Protein AF-A0A0J6L5E6-F1 (afdb_monomer_lite)

Foldseek 3Di:
DVLLVVLVVVLVVVVQVVCCVVPVDGDDDDDPDDADPDPVSNLVVLLVVLVVLLVVLCVCLVPDPPPVSSVSSVVSSVSSVVSND

Structure (mmCIF, N/CA/C/O backbone):
data_AF-A0A0J6L5E6-F1
#
_entry.id   AF-A0A0J6L5E6-F1
#
loop_
_atom_site.group_PDB
_atom_site.id
_atom_site.type_symbol
_atom_site.label_atom_id
_atom_site.label_alt_id
_atom_site.label_comp_id
_atom_site.label_asym_id
_atom_site.label_entity_id
_atom_site.label_seq_id
_atom_site.pdbx_PDB_ins_code
_atom_site.Cartn_x
_atom_site.Cartn_y
_atom_site.Cartn_z
_atom_site.occupancy
_atom_site.B_iso_or_equiv
_atom_site.auth_seq_id
_atom_site.auth_comp_id
_atom_site.auth_asym_id
_atom_site.auth_atom_id
_atom_site.pdbx_PDB_model_num
ATOM 1 N N . MET A 1 1 ? 2.342 8.778 -16.432 1.00 60.66 1 MET A N 1
ATOM 2 C CA . MET A 1 1 ? 3.636 9.110 -15.781 1.00 60.66 1 MET A CA 1
ATOM 3 C C . MET A 1 1 ? 3.475 10.061 -14.592 1.00 60.66 1 MET A C 1
ATOM 5 O O . MET A 1 1 ? 3.952 9.712 -13.527 1.00 60.66 1 MET A O 1
ATOM 9 N N . LEU A 1 2 ? 2.833 11.238 -14.716 1.00 75.88 2 LEU A N 1
ATOM 10 C CA . LEU A 1 2 ? 2.646 12.146 -13.561 1.00 75.88 2 LEU A CA 1
ATOM 11 C C . LEU A 1 2 ? 1.565 11.689 -12.567 1.00 75.88 2 LEU A C 1
ATOM 13 O O . LEU A 1 2 ? 1.657 12.057 -11.402 1.00 75.88 2 LEU A O 1
ATOM 17 N N . GLU A 1 3 ? 0.572 10.936 -13.036 1.00 89.44 3 GLU A N 1
ATOM 18 C CA . GLU A 1 3 ? -0.531 10.380 -12.240 1.00 89.44 3 GLU A CA 1
ATOM 19 C C . GLU A 1 3 ? -0.033 9.331 -11.239 1.00 89.44 3 GLU A C 1
ATOM 21 O O . GLU A 1 3 ? -0.053 9.627 -10.054 1.00 89.44 3 GLU A O 1
ATOM 26 N N . ILE A 1 4 ? 0.592 8.243 -11.716 1.00 93.12 4 ILE A N 1
ATOM 27 C CA . ILE A 1 4 ? 1.205 7.185 -10.882 1.00 93.12 4 ILE A CA 1
ATOM 28 C C . ILE A 1 4 ? 1.992 7.779 -9.709 1.00 93.12 4 ILE A C 1
ATOM 30 O O . ILE A 1 4 ? 1.677 7.555 -8.552 1.00 93.12 4 ILE A O 1
ATOM 34 N N . ARG A 1 5 ? 2.964 8.664 -9.982 1.00 93.69 5 ARG A N 1
ATOM 35 C CA . ARG A 1 5 ? 3.773 9.284 -8.918 1.00 93.69 5 ARG A CA 1
ATOM 36 C C . ARG A 1 5 ? 2.941 10.073 -7.898 1.00 93.69 5 ARG A C 1
ATOM 38 O O . ARG A 1 5 ? 3.339 10.177 -6.741 1.00 93.69 5 ARG A O 1
ATOM 45 N N . GLN A 1 6 ? 1.864 10.726 -8.325 1.00 96.25 6 GLN A N 1
ATOM 46 C CA . GLN A 1 6 ? 0.986 11.445 -7.403 1.00 96.25 6 GLN A CA 1
ATOM 47 C C . GLN A 1 6 ? 0.173 10.480 -6.550 1.00 96.25 6 GLN A C 1
ATOM 49 O O . GLN A 1 6 ? -0.032 10.780 -5.375 1.00 96.25 6 GLN A O 1
ATOM 54 N N . ASP A 1 7 ? -0.255 9.358 -7.114 1.00 96.88 7 ASP A N 1
ATOM 55 C CA . ASP A 1 7 ? -0.998 8.334 -6.389 1.00 96.88 7 ASP A CA 1
ATOM 56 C C . ASP A 1 7 ? -0.102 7.655 -5.348 1.00 96.88 7 ASP A C 1
ATOM 58 O O . ASP A 1 7 ? -0.453 7.699 -4.169 1.00 96.88 7 ASP A O 1
ATOM 62 N N . GLU A 1 8 ? 1.140 7.300 -5.695 1.00 95.81 8 GLU A N 1
ATOM 63 C CA . GLU A 1 8 ? 2.132 6.797 -4.725 1.00 95.81 8 GLU A CA 1
ATOM 64 C C . GLU A 1 8 ? 2.372 7.763 -3.551 1.00 95.81 8 GLU A C 1
ATOM 66 O O . GLU A 1 8 ? 2.457 7.378 -2.383 1.00 95.81 8 GLU A O 1
ATOM 71 N N . ILE A 1 9 ? 2.461 9.071 -3.831 1.00 96.62 9 ILE A N 1
ATOM 72 C CA . ILE A 1 9 ? 2.626 10.094 -2.785 1.00 96.62 9 ILE A CA 1
ATOM 73 C C . ILE A 1 9 ? 1.380 10.168 -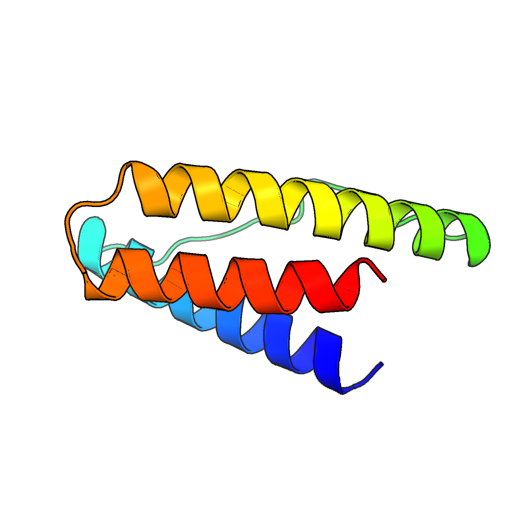1.890 1.00 96.62 9 ILE A C 1
ATOM 75 O O . ILE A 1 9 ? 1.504 10.406 -0.683 1.00 96.62 9 ILE A O 1
ATOM 79 N N . LYS A 1 10 ? 0.174 10.006 -2.447 1.00 97.31 10 LYS A N 1
ATOM 80 C CA . LYS A 1 10 ? -1.065 9.982 -1.654 1.00 97.31 10 LYS A CA 1
ATOM 81 C C . LYS A 1 10 ? -1.116 8.734 -0.781 1.00 97.31 10 LYS A C 1
ATOM 83 O O . LYS A 1 10 ? -1.368 8.872 0.417 1.00 97.31 10 LYS A O 1
ATOM 88 N N . HIS A 1 11 ? -0.835 7.561 -1.349 1.00 97.88 11 HIS A N 1
ATOM 89 C CA . HIS A 1 11 ? -0.807 6.292 -0.620 1.00 97.88 11 HIS A CA 1
ATOM 90 C C . HIS A 1 11 ? 0.199 6.353 0.526 1.00 97.88 11 HIS A C 1
ATOM 92 O O . HIS A 1 11 ? -0.166 6.094 1.672 1.00 97.88 11 HIS A O 1
ATOM 98 N N . PHE A 1 12 ? 1.417 6.840 0.266 1.00 97.12 12 PHE A N 1
ATOM 99 C CA . PHE A 1 12 ? 2.436 7.054 1.293 1.00 97.12 12 PHE A CA 1
ATOM 100 C C . PHE A 1 12 ? 1.916 7.889 2.470 1.00 97.12 12 PHE A C 1
ATOM 102 O O . PHE A 1 12 ? 2.001 7.466 3.626 1.00 97.12 12 PHE A O 1
ATOM 109 N N . HIS A 1 13 ? 1.345 9.068 2.202 1.00 97.62 13 HIS A N 1
ATOM 110 C CA . HIS A 1 13 ? 0.816 9.920 3.268 1.00 97.62 13 HIS A CA 1
ATOM 111 C C . HIS A 1 13 ? -0.324 9.246 4.036 1.00 97.62 13 HIS A C 1
ATOM 113 O O . HIS A 1 13 ? -0.403 9.381 5.259 1.00 97.62 13 HIS A O 1
ATOM 119 N N . GLN A 1 14 ? -1.188 8.509 3.341 1.00 97.81 14 GLN A N 1
ATOM 120 C CA . GLN A 1 14 ? -2.299 7.794 3.954 1.00 97.81 14 GLN A CA 1
ATOM 121 C C . GLN A 1 14 ? -1.809 6.667 4.870 1.00 97.81 14 GLN A C 1
ATOM 123 O O . GLN A 1 14 ? -2.272 6.558 6.006 1.00 97.81 14 GLN A O 1
ATOM 128 N N . PHE A 1 15 ? -0.817 5.887 4.443 1.00 97.88 15 PHE A N 1
ATOM 129 C CA . PHE A 1 15 ? -0.237 4.821 5.259 1.00 97.88 15 PHE A CA 1
ATOM 130 C C . PHE A 1 15 ? 0.547 5.361 6.454 1.00 97.88 15 PHE A C 1
ATOM 132 O O . PHE A 1 15 ? 0.444 4.805 7.546 1.00 97.88 15 PHE A O 1
ATOM 139 N N . VAL A 1 16 ? 1.251 6.488 6.305 1.00 97.88 16 VAL A N 1
ATOM 140 C CA . VAL A 1 16 ? 1.870 7.193 7.440 1.00 97.88 16 VAL A CA 1
ATOM 141 C C . VAL A 1 16 ? 0.811 7.608 8.462 1.00 97.88 16 VAL A C 1
ATOM 143 O O . VAL A 1 16 ? 0.997 7.386 9.658 1.00 97.88 16 VAL A O 1
ATOM 146 N N . GLN A 1 17 ? -0.313 8.173 8.015 1.00 97.75 17 GLN A N 1
ATOM 147 C CA . GLN A 1 17 ? -1.407 8.567 8.907 1.00 97.75 17 GLN A CA 1
ATOM 148 C C . GLN A 1 17 ? -2.025 7.363 9.624 1.00 97.75 17 GLN A C 1
ATOM 150 O O . GLN A 1 17 ? -2.207 7.417 10.841 1.00 97.75 17 GLN A O 1
ATOM 155 N N . ILE A 1 18 ? -2.297 6.274 8.899 1.00 97.38 18 ILE A N 1
ATOM 156 C CA . ILE A 1 18 ? -2.829 5.027 9.468 1.00 97.38 18 ILE A CA 1
ATOM 157 C C . ILE A 1 18 ? -1.850 4.450 10.497 1.00 97.38 18 ILE A C 1
ATOM 159 O O . ILE A 1 18 ? -2.242 4.178 11.630 1.00 97.38 18 ILE A O 1
ATOM 163 N N . HIS A 1 19 ? -0.564 4.333 10.157 1.00 97.56 19 HIS A N 1
ATOM 164 C CA . HIS A 1 19 ? 0.462 3.837 11.074 1.00 97.56 19 HIS A CA 1
ATOM 165 C C . HIS A 1 19 ? 0.544 4.686 12.348 1.00 97.56 19 HIS A C 1
ATOM 167 O O . HIS A 1 19 ? 0.563 4.150 13.459 1.00 97.56 19 HIS A O 1
ATOM 173 N N . THR A 1 20 ? 0.577 6.014 12.214 1.00 97.44 20 THR A N 1
ATOM 174 C CA . THR A 1 20 ? 0.636 6.923 13.365 1.00 97.44 20 THR A CA 1
ATOM 175 C C . THR A 1 20 ? -0.626 6.831 14.222 1.00 97.44 20 THR A C 1
ATOM 177 O O . THR A 1 20 ? -0.514 6.856 15.447 1.00 97.44 20 THR A O 1
ATOM 180 N N . LEU A 1 21 ? -1.808 6.662 13.619 1.00 96.25 21 LEU A N 1
ATOM 181 C CA . LEU A 1 21 ? -3.064 6.455 14.346 1.00 96.25 21 LEU A CA 1
ATOM 182 C C . LEU A 1 21 ? -3.041 5.158 15.170 1.00 96.25 21 LEU A C 1
ATOM 184 O O . LEU A 1 21 ? -3.477 5.159 16.318 1.00 96.25 21 LEU A O 1
ATOM 188 N N . LEU A 1 22 ? -2.522 4.069 14.597 1.00 95.56 22 LEU A N 1
ATOM 189 C CA . LEU A 1 22 ? -2.501 2.751 15.240 1.00 95.56 22 LEU A CA 1
ATOM 190 C C . LEU A 1 22 ? -1.411 2.620 16.311 1.00 95.56 22 LEU A C 1
ATOM 192 O O . LEU A 1 22 ? -1.605 1.939 17.315 1.00 95.56 22 LEU A O 1
ATOM 196 N N . THR A 1 23 ? -0.256 3.255 16.108 1.00 96.88 23 THR A N 1
ATOM 197 C CA . THR A 1 23 ? 0.941 3.030 16.940 1.00 96.88 23 THR A CA 1
ATOM 198 C C . THR A 1 23 ? 1.324 4.220 17.818 1.00 96.88 23 THR A C 1
ATOM 200 O O . THR A 1 23 ? 2.172 4.089 18.704 1.00 96.88 23 THR A O 1
ATOM 203 N N . GLY A 1 24 ? 0.759 5.401 17.553 1.00 97.50 24 GLY A N 1
ATOM 204 C CA . GLY A 1 24 ? 1.161 6.664 18.174 1.00 97.50 24 GLY A CA 1
ATOM 205 C C . GLY A 1 24 ? 2.545 7.166 17.744 1.00 97.50 24 GLY A C 1
ATOM 206 O O . GLY A 1 24 ? 3.056 8.114 18.343 1.00 97.50 24 GLY A O 1
ATOM 207 N N . LYS A 1 25 ? 3.186 6.544 16.744 1.00 96.19 25 LYS A N 1
ATOM 208 C CA . LYS A 1 25 ? 4.541 6.886 16.283 1.00 96.19 25 LYS A CA 1
ATOM 209 C C . LYS A 1 25 ? 4.572 7.103 14.775 1.00 96.19 25 LYS A C 1
ATOM 211 O O . LYS A 1 25 ? 4.006 6.319 14.020 1.00 96.19 25 LYS A O 1
ATOM 216 N N . ASN A 1 26 ? 5.309 8.123 14.337 1.00 93.94 26 ASN A N 1
ATOM 217 C CA . ASN A 1 26 ? 5.607 8.297 12.917 1.00 93.94 26 ASN A CA 1
ATOM 218 C C . ASN A 1 26 ? 6.585 7.207 12.443 1.00 93.94 26 ASN A C 1
ATOM 220 O O . ASN A 1 26 ? 7.590 6.975 13.126 1.00 93.94 26 ASN A O 1
ATOM 224 N N . PRO A 1 27 ? 6.325 6.550 11.299 1.00 94.94 27 PRO A N 1
ATOM 225 C CA . PRO A 1 27 ? 7.238 5.561 10.741 1.00 94.94 27 PRO A CA 1
ATOM 226 C C . PRO A 1 27 ? 8.490 6.233 10.151 1.00 94.94 27 PRO A C 1
ATOM 228 O O . PRO A 1 27 ? 8.464 7.402 9.763 1.00 94.94 27 PRO A O 1
ATOM 231 N N . GLN A 1 28 ? 9.586 5.477 10.052 1.00 93.44 28 GLN A N 1
ATOM 232 C CA . GLN A 1 28 ? 10.799 5.863 9.318 1.00 93.44 28 GLN A CA 1
ATOM 233 C C . GLN A 1 28 ? 11.086 4.811 8.237 1.00 93.44 28 GLN A C 1
ATOM 235 O O . GLN A 1 28 ? 11.913 3.924 8.456 1.00 93.44 28 GLN A O 1
ATOM 240 N N . PRO A 1 29 ? 10.357 4.847 7.108 1.00 90.50 29 PRO A N 1
ATOM 241 C CA . PRO A 1 29 ? 10.545 3.879 6.039 1.00 90.50 29 PRO A CA 1
ATOM 242 C C . PRO A 1 29 ? 11.925 4.038 5.397 1.00 90.50 29 PRO A C 1
ATOM 244 O O . PRO A 1 29 ? 12.463 5.143 5.298 1.00 90.50 29 PRO A O 1
ATOM 247 N N . GLN A 1 30 ? 12.492 2.916 4.967 1.00 90.94 30 GLN A N 1
ATOM 248 C CA . GLN A 1 30 ? 13.776 2.848 4.280 1.00 90.94 30 GLN A CA 1
ATOM 249 C C . GLN A 1 30 ? 13.567 2.211 2.912 1.00 90.94 30 GLN A C 1
ATOM 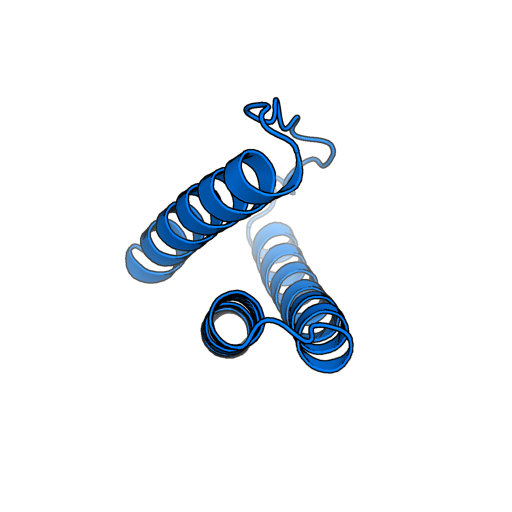251 O O . GLN A 1 30 ? 12.746 1.310 2.771 1.00 90.94 30 GLN A O 1
ATOM 256 N N . ILE A 1 31 ? 14.315 2.677 1.914 1.00 89.00 31 ILE A N 1
ATOM 257 C CA . ILE A 1 31 ? 14.335 2.043 0.596 1.00 89.00 31 ILE A CA 1
ATOM 258 C C . ILE A 1 31 ? 15.147 0.755 0.734 1.00 89.00 31 ILE A C 1
ATOM 260 O O . ILE A 1 31 ? 16.336 0.812 1.048 1.00 89.00 31 ILE A O 1
ATOM 264 N N . THR A 1 32 ? 14.496 -0.390 0.547 1.00 89.00 32 THR A N 1
ATOM 265 C CA . THR A 1 32 ? 15.110 -1.718 0.705 1.00 89.00 32 THR A CA 1
ATOM 266 C C . THR A 1 32 ? 15.439 -2.396 -0.619 1.00 89.00 32 THR A C 1
ATOM 268 O O . THR A 1 32 ? 16.130 -3.411 -0.618 1.00 89.00 32 THR A O 1
ATOM 271 N N . GLU A 1 33 ? 14.974 -1.844 -1.738 1.00 86.69 33 GLU A N 1
ATOM 272 C CA . GLU A 1 33 ? 15.121 -2.425 -3.072 1.00 86.69 33 GLU A CA 1
ATOM 273 C C . GLU A 1 33 ? 15.715 -1.414 -4.056 1.00 86.69 33 GLU A C 1
ATOM 275 O O . GLU A 1 33 ? 15.492 -0.205 -3.952 1.00 86.69 33 GLU A O 1
ATOM 280 N N . GLU A 1 34 ? 16.495 -1.914 -5.014 1.00 88.88 34 GLU A N 1
ATOM 281 C CA . GLU A 1 34 ? 17.088 -1.103 -6.076 1.00 88.88 34 GLU A CA 1
ATOM 282 C C . GLU A 1 34 ? 16.235 -1.154 -7.347 1.00 88.88 34 GLU A C 1
ATOM 284 O O . GLU A 1 34 ? 15.739 -2.206 -7.745 1.00 88.88 34 GLU A O 1
ATOM 289 N N . CYS A 1 35 ? 16.112 -0.013 -8.029 1.00 87.56 35 CYS A N 1
ATOM 290 C CA . CYS A 1 35 ? 15.409 0.078 -9.306 1.00 87.56 35 CYS A CA 1
ATOM 291 C C . CYS A 1 35 ? 16.350 -0.301 -10.468 1.00 87.56 35 CYS A C 1
ATOM 293 O O . CYS A 1 35 ? 17.464 0.235 -10.542 1.00 87.56 35 CYS A O 1
ATOM 295 N N . PRO A 1 36 ? 15.933 -1.169 -11.411 1.00 93.44 36 PRO A N 1
ATOM 296 C CA . PRO A 1 36 ? 16.744 -1.494 -12.580 1.00 93.44 36 PRO A CA 1
ATOM 297 C C . PRO A 1 36 ? 17.100 -0.257 -13.417 1.00 93.44 36 PRO A C 1
ATOM 299 O O . PRO A 1 36 ? 16.268 0.609 -13.675 1.00 93.44 36 PRO A O 1
ATOM 302 N N . THR A 1 37 ? 18.337 -0.194 -13.913 1.00 92.44 37 THR A N 1
ATOM 303 C CA . THR A 1 37 ? 18.832 0.956 -14.697 1.00 92.44 37 THR A CA 1
ATOM 304 C C . THR A 1 37 ? 18.458 0.899 -16.179 1.00 92.44 37 THR A C 1
ATOM 306 O O . THR A 1 37 ? 18.474 1.921 -16.867 1.00 92.44 37 THR A O 1
ATOM 309 N N . LEU A 1 38 ? 18.127 -0.290 -16.691 1.00 96.62 38 LEU A N 1
ATOM 310 C CA . LEU A 1 38 ? 17.673 -0.484 -18.065 1.00 96.62 38 LEU A CA 1
ATOM 311 C C . LEU A 1 38 ? 16.168 -0.250 -18.149 1.00 96.62 38 LEU A C 1
ATOM 313 O O . LEU A 1 38 ? 15.409 -0.865 -17.408 1.00 96.62 38 LEU A O 1
ATOM 317 N N . TYR A 1 39 ? 15.743 0.581 -19.102 1.00 93.38 39 TYR A N 1
ATOM 318 C CA . TYR A 1 39 ? 14.346 1.000 -19.245 1.00 93.38 39 TYR A CA 1
ATOM 319 C C . TYR A 1 39 ? 13.352 -0.172 -19.289 1.00 93.38 39 TYR A C 1
ATOM 321 O O . TYR A 1 39 ? 12.376 -0.165 -18.548 1.00 93.38 39 TYR A O 1
ATOM 329 N N . LEU A 1 40 ? 13.616 -1.193 -20.115 1.00 96.12 40 LEU A N 1
ATOM 330 C CA . LEU A 1 40 ? 12.722 -2.353 -20.239 1.00 96.12 40 LEU A CA 1
ATOM 331 C C . LEU A 1 40 ? 12.621 -3.144 -18.931 1.00 96.12 40 LEU A C 1
ATOM 333 O O . LEU A 1 40 ? 11.522 -3.498 -18.523 1.00 96.12 40 LEU A O 1
ATOM 337 N N . ASN A 1 41 ? 13.747 -3.349 -18.247 1.00 96.19 41 ASN A N 1
ATOM 338 C CA . ASN A 1 41 ? 13.768 -4.049 -16.964 1.00 96.19 41 ASN A CA 1
ATOM 339 C C . ASN A 1 41 ? 13.058 -3.231 -15.879 1.00 96.19 41 ASN A C 1
ATOM 341 O O . ASN A 1 41 ? 12.386 -3.803 -15.032 1.00 96.19 41 ASN A O 1
ATOM 345 N N . GLY A 1 42 ? 13.195 -1.902 -15.901 1.00 94.25 42 GLY A N 1
ATOM 346 C CA . GLY A 1 42 ? 12.491 -1.011 -14.980 1.00 94.25 42 GLY A CA 1
ATOM 347 C C . GLY A 1 42 ? 10.977 -1.036 -15.193 1.00 94.25 42 GLY A C 1
ATOM 348 O O . GLY A 1 42 ? 10.229 -1.018 -14.222 1.00 94.25 42 GLY A O 1
ATOM 349 N N . LEU A 1 43 ? 10.523 -1.135 -16.448 1.00 94.19 43 LEU A N 1
ATOM 350 C CA . LEU A 1 43 ? 9.100 -1.255 -16.770 1.00 94.19 43 LEU A CA 1
ATOM 351 C C . LEU A 1 43 ? 8.528 -2.607 -16.326 1.00 94.19 43 LEU A C 1
ATOM 353 O O . LEU A 1 43 ? 7.478 -2.642 -15.694 1.00 94.19 43 LEU A O 1
ATOM 357 N N . GLU A 1 44 ? 9.225 -3.708 -16.621 1.00 95.50 44 GLU A N 1
ATOM 358 C CA . GLU A 1 44 ? 8.825 -5.044 -16.162 1.00 95.50 44 GLU A CA 1
ATOM 359 C C . GLU A 1 44 ? 8.777 -5.116 -14.631 1.00 95.50 44 GLU A C 1
ATOM 361 O O . GLU A 1 44 ? 7.797 -5.603 -14.069 1.00 95.50 44 GLU A O 1
ATOM 366 N N . PHE A 1 45 ? 9.798 -4.571 -13.963 1.00 94.81 45 PHE A N 1
ATOM 367 C CA . PHE A 1 45 ? 9.851 -4.481 -12.508 1.00 94.81 45 PHE A CA 1
ATOM 368 C C . PHE A 1 45 ? 8.658 -3.703 -11.945 1.00 94.81 45 PHE A C 1
ATOM 370 O O . PHE A 1 45 ? 7.972 -4.215 -11.070 1.00 94.81 45 PHE A O 1
ATOM 377 N N . ALA A 1 46 ? 8.369 -2.509 -12.475 1.00 93.50 46 ALA A N 1
ATOM 378 C CA . ALA A 1 46 ? 7.276 -1.671 -11.983 1.00 93.50 46 ALA A CA 1
ATOM 379 C C . ALA A 1 46 ? 5.901 -2.344 -12.127 1.00 93.50 46 ALA A C 1
ATOM 381 O O . ALA A 1 46 ? 5.085 -2.261 -11.216 1.00 93.50 46 ALA A O 1
ATOM 382 N N . ILE A 1 47 ? 5.651 -3.052 -13.236 1.00 94.75 47 ILE A N 1
ATOM 383 C CA . ILE A 1 47 ? 4.391 -3.788 -13.434 1.00 94.75 47 ILE A CA 1
ATOM 384 C C . ILE A 1 47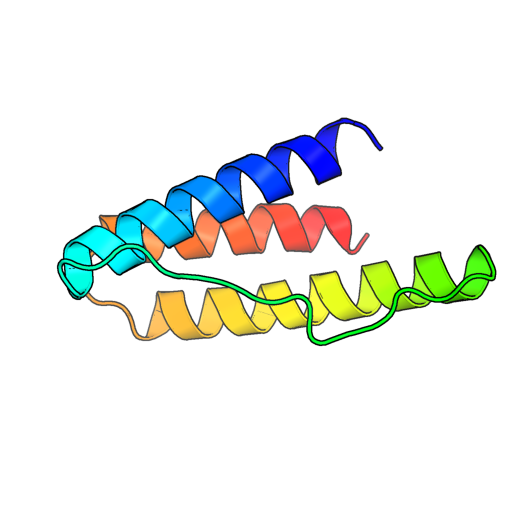 ? 4.275 -4.943 -12.431 1.00 94.75 47 ILE A C 1
ATOM 386 O O . ILE A 1 47 ? 3.218 -5.134 -11.833 1.00 94.75 47 ILE A O 1
ATOM 390 N N . GLN A 1 48 ? 5.350 -5.712 -12.228 1.00 95.44 48 GLN A N 1
ATOM 391 C CA . GLN A 1 48 ? 5.352 -6.820 -11.268 1.00 95.44 48 GLN A CA 1
ATOM 392 C C . GLN A 1 48 ? 5.174 -6.333 -9.826 1.00 95.44 48 GLN A C 1
ATOM 394 O O . GLN A 1 48 ? 4.488 -6.986 -9.041 1.00 95.44 48 GLN A O 1
ATOM 399 N N . ASP A 1 49 ? 5.786 -5.204 -9.479 1.00 95.25 49 ASP A N 1
ATOM 400 C CA . ASP A 1 49 ? 5.679 -4.598 -8.154 1.00 95.25 49 ASP A CA 1
ATOM 401 C C . ASP A 1 49 ? 4.266 -4.061 -7.883 1.00 95.25 49 ASP A C 1
ATOM 403 O O . ASP A 1 49 ? 3.674 -4.368 -6.845 1.00 95.25 49 ASP A O 1
ATOM 407 N N . ALA A 1 50 ? 3.662 -3.383 -8.866 1.00 95.06 50 ALA A N 1
ATOM 408 C CA . ALA A 1 50 ? 2.270 -2.947 -8.793 1.00 95.06 50 ALA A CA 1
ATOM 409 C C . ALA A 1 50 ? 1.313 -4.142 -8.618 1.00 95.06 50 ALA A C 1
ATOM 411 O O . ALA A 1 50 ? 0.464 -4.123 -7.731 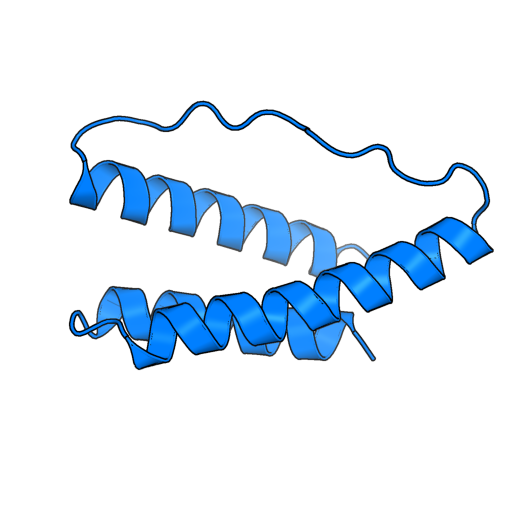1.00 95.06 50 ALA A O 1
ATOM 412 N N . GLN A 1 51 ? 1.492 -5.238 -9.372 1.00 96.75 51 GLN A N 1
ATOM 413 C CA . GLN A 1 51 ? 0.678 -6.457 -9.215 1.00 96.75 51 GLN A CA 1
ATOM 414 C C . GLN A 1 51 ? 0.775 -7.059 -7.807 1.00 96.75 51 GLN A C 1
ATOM 416 O O . GLN A 1 51 ? -0.242 -7.435 -7.229 1.00 96.75 51 GLN A O 1
ATOM 421 N N . ARG A 1 52 ? 1.981 -7.120 -7.227 1.00 97.06 52 ARG A N 1
ATOM 422 C CA . ARG A 1 52 ? 2.160 -7.599 -5.845 1.00 97.06 52 ARG A CA 1
ATOM 423 C C . ARG A 1 52 ? 1.499 -6.668 -4.833 1.00 97.06 52 ARG A C 1
ATOM 425 O O . ARG A 1 52 ? 0.931 -7.146 -3.854 1.00 97.06 52 ARG A O 1
ATOM 432 N N . SER A 1 53 ? 1.560 -5.360 -5.071 1.00 97.12 53 SER A N 1
ATOM 433 C CA . SER A 1 53 ? 0.928 -4.357 -4.212 1.00 97.12 53 SER A CA 1
ATOM 434 C C . SER A 1 53 ? -0.599 -4.459 -4.234 1.00 97.12 53 SER A C 1
ATOM 436 O O . SER A 1 53 ? -1.218 -4.326 -3.179 1.00 97.12 53 SER A O 1
ATOM 438 N N . VAL A 1 54 ? -1.209 -4.794 -5.381 1.00 98.25 54 VAL A N 1
ATOM 439 C CA . VAL A 1 54 ? -2.649 -5.113 -5.466 1.00 98.25 54 VAL A CA 1
ATOM 440 C C . VAL A 1 54 ? -3.007 -6.241 -4.501 1.00 98.25 54 VAL A C 1
ATOM 442 O O . VAL A 1 54 ? -3.878 -6.057 -3.649 1.00 98.25 54 VAL A O 1
ATOM 445 N N . ASP A 1 55 ? -2.323 -7.383 -4.609 1.00 98.19 55 ASP A N 1
ATOM 446 C CA . ASP A 1 55 ? -2.597 -8.554 -3.770 1.00 98.19 55 ASP A CA 1
ATOM 447 C C . ASP A 1 55 ? -2.401 -8.225 -2.281 1.00 98.19 55 ASP A C 1
ATOM 449 O O . ASP A 1 55 ? -3.277 -8.499 -1.457 1.00 98.19 55 ASP A O 1
ATOM 453 N N . PHE A 1 56 ? -1.295 -7.556 -1.943 1.00 98.31 56 PHE A N 1
ATOM 454 C CA . PHE A 1 56 ? -0.963 -7.172 -0.571 1.00 98.31 56 PHE A CA 1
ATOM 455 C C . PHE A 1 56 ? -2.001 -6.224 0.051 1.00 98.31 56 PHE A C 1
ATOM 457 O O . PHE A 1 56 ? -2.429 -6.410 1.192 1.00 98.31 56 PHE A O 1
ATOM 464 N N . TYR A 1 57 ? -2.443 -5.204 -0.686 1.00 98.56 57 TYR A N 1
ATOM 465 C CA . TYR A 1 57 ? -3.445 -4.264 -0.183 1.00 98.56 57 TYR A CA 1
ATOM 466 C C . TYR A 1 57 ? -4.835 -4.897 -0.070 1.00 98.56 57 TYR A C 1
ATOM 468 O O . TYR A 1 57 ? -5.579 -4.561 0.856 1.00 98.56 57 TYR A O 1
ATOM 476 N N . LEU A 1 58 ? -5.194 -5.826 -0.960 1.00 98.62 58 LEU A N 1
ATOM 477 C CA . LEU A 1 58 ? -6.447 -6.574 -0.842 1.00 98.62 58 LEU A CA 1
ATOM 478 C C . LEU A 1 58 ? -6.450 -7.501 0.379 1.00 98.62 58 LEU A C 1
ATOM 480 O O . LEU A 1 58 ? -7.452 -7.525 1.094 1.00 98.62 58 LEU A O 1
ATOM 484 N N . GLU A 1 59 ? -5.336 -8.178 0.668 1.00 98.69 59 GLU A N 1
ATOM 485 C CA . GLU A 1 59 ? -5.185 -9.021 1.864 1.00 98.69 59 GLU A CA 1
ATOM 486 C C . GLU A 1 59 ? -5.409 -8.209 3.148 1.00 98.69 59 GLU A C 1
ATOM 488 O O . GLU A 1 59 ? -6.277 -8.548 3.956 1.00 98.69 59 GLU A O 1
ATOM 493 N N . ILE A 1 60 ? -4.734 -7.060 3.289 1.00 98.25 60 ILE A N 1
ATOM 494 C CA . ILE A 1 60 ? -4.941 -6.162 4.438 1.00 98.25 60 ILE A CA 1
ATOM 495 C C . ILE A 1 60 ? -6.403 -5.713 4.527 1.00 98.25 60 ILE A C 1
ATOM 497 O O . ILE A 1 60 ? -6.997 -5.699 5.606 1.00 98.25 60 ILE A O 1
ATOM 501 N N . ALA A 1 61 ? -7.009 -5.326 3.402 1.00 98.44 61 ALA A N 1
ATOM 502 C CA . ALA A 1 61 ? -8.390 -4.859 3.398 1.00 98.44 61 ALA A CA 1
ATOM 503 C C . ALA A 1 61 ? -9.400 -5.948 3.791 1.00 98.44 61 ALA A C 1
ATOM 505 O O . ALA A 1 61 ? -10.477 -5.631 4.312 1.00 98.44 61 ALA A O 1
ATOM 506 N N . ASP A 1 62 ? -9.108 -7.212 3.507 1.00 98.38 62 ASP A N 1
ATOM 507 C CA . ASP A 1 62 ? -9.984 -8.325 3.859 1.00 98.38 62 ASP A CA 1
ATOM 508 C C . ASP A 1 62 ? -9.866 -8.715 5.336 1.00 98.38 62 ASP A C 1
ATOM 510 O O . ASP A 1 62 ? -10.879 -9.085 5.937 1.00 98.38 62 ASP A O 1
ATOM 514 N N . GLU A 1 63 ? -8.697 -8.521 5.947 1.00 97.62 63 GLU A N 1
ATOM 515 C CA . GLU A 1 63 ? -8.474 -8.733 7.383 1.00 97.62 63 GLU 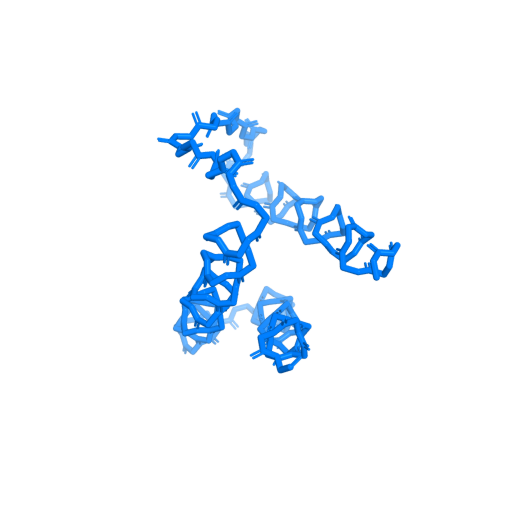A CA 1
ATOM 516 C C . GLU A 1 63 ? -8.898 -7.543 8.265 1.00 97.62 63 GLU A C 1
ATOM 518 O O . GLU A 1 63 ? -9.201 -7.711 9.450 1.00 97.62 63 GLU A O 1
ATOM 523 N N . GLU A 1 64 ? -8.958 -6.333 7.708 1.00 97.19 64 GLU A N 1
ATOM 524 C CA . GLU A 1 64 ? -9.259 -5.119 8.464 1.00 97.19 64 GLU A CA 1
ATOM 525 C C . GLU A 1 64 ? -10.751 -4.986 8.835 1.00 97.19 64 GLU A C 1
ATOM 527 O O . GLU A 1 64 ? -11.669 -5.131 8.017 1.00 97.19 64 GLU A O 1
ATOM 532 N N . THR A 1 65 ? -10.999 -4.611 10.092 1.00 96.75 65 THR A N 1
ATOM 533 C CA . THR A 1 65 ? -12.346 -4.395 10.647 1.00 96.75 65 THR A CA 1
ATOM 534 C C . THR A 1 65 ? -12.746 -2.921 10.665 1.00 96.75 65 THR A C 1
ATOM 536 O O . THR A 1 65 ? -13.935 -2.591 10.575 1.00 96.75 65 THR A O 1
ATOM 539 N N . ASN A 1 66 ? -11.769 -2.015 10.745 1.00 97.75 66 ASN A N 1
ATOM 540 C CA . ASN A 1 66 ? -11.991 -0.585 10.638 1.00 97.75 66 ASN A CA 1
ATOM 541 C C . ASN A 1 66 ? -12.324 -0.213 9.187 1.00 97.75 66 ASN A C 1
ATOM 543 O O . ASN A 1 66 ? -11.470 -0.247 8.303 1.00 97.75 66 ASN A O 1
ATOM 547 N N . GLN A 1 67 ? -13.566 0.213 8.951 1.00 97.62 67 GLN A N 1
ATOM 548 C CA . GLN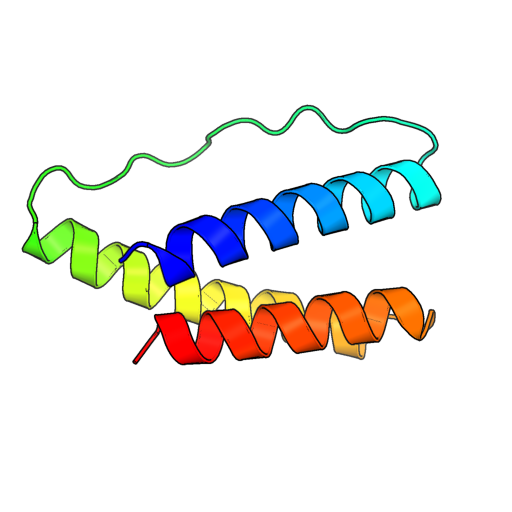 A 1 67 ? -14.058 0.534 7.608 1.00 97.62 67 GLN A CA 1
ATOM 549 C C . GLN A 1 67 ? -13.229 1.609 6.893 1.00 97.62 67 GLN A C 1
ATOM 551 O O . GLN A 1 67 ? -13.001 1.500 5.692 1.00 97.62 67 GLN A O 1
ATOM 556 N N . GLN A 1 68 ? -12.728 2.619 7.609 1.00 97.06 68 GLN A N 1
ATOM 557 C CA . GLN A 1 68 ? -11.934 3.681 6.984 1.00 97.06 68 GLN A CA 1
ATOM 558 C C . GLN A 1 68 ? -10.577 3.166 6.494 1.00 97.06 68 GLN A C 1
ATOM 560 O O . GLN A 1 68 ? -10.139 3.537 5.405 1.00 97.06 68 GLN A O 1
ATOM 565 N N . ILE A 1 69 ? -9.927 2.301 7.279 1.00 98.12 69 ILE A N 1
ATOM 566 C CA . ILE A 1 69 ? -8.640 1.691 6.920 1.00 98.12 69 ILE A CA 1
ATOM 567 C C . ILE A 1 69 ? -8.848 0.677 5.790 1.00 98.12 69 ILE A C 1
ATOM 569 O O . ILE A 1 69 ? -8.156 0.736 4.778 1.00 98.12 69 ILE A O 1
ATOM 573 N N . LYS A 1 70 ? -9.877 -0.169 5.889 1.00 98.44 70 LYS A N 1
ATOM 574 C CA . LYS A 1 70 ? -10.278 -1.103 4.829 1.00 98.44 70 LYS A CA 1
ATOM 575 C C . LYS A 1 70 ? -10.464 -0.403 3.483 1.00 98.44 70 LYS A C 1
ATOM 577 O O . LYS A 1 70 ? -9.938 -0.842 2.464 1.00 98.44 70 LYS A O 1
ATOM 582 N N . GLU A 1 71 ? -11.215 0.694 3.461 1.00 98.38 71 GLU A N 1
ATOM 583 C CA . GLU A 1 71 ? -11.439 1.449 2.230 1.00 98.38 71 GLU A CA 1
ATOM 584 C C . GLU A 1 71 ? -10.179 2.144 1.704 1.00 98.38 71 GLU A C 1
ATOM 586 O O . GLU A 1 71 ? -10.047 2.316 0.493 1.00 98.38 71 GLU A O 1
ATOM 591 N N . ALA A 1 72 ? -9.269 2.564 2.588 1.00 98.31 72 ALA A N 1
ATOM 592 C CA . ALA A 1 72 ? -7.981 3.122 2.189 1.00 98.31 72 ALA A CA 1
ATOM 593 C C . ALA A 1 72 ? -7.192 2.119 1.342 1.00 98.31 72 ALA A C 1
ATOM 595 O O . ALA A 1 72 ? -6.818 2.437 0.216 1.00 98.31 72 ALA A O 1
ATOM 596 N N . PHE A 1 73 ? -7.032 0.897 1.850 1.00 98.62 73 PHE A N 1
ATOM 597 C CA . PHE A 1 73 ? -6.314 -0.163 1.148 1.00 98.62 73 PHE A CA 1
ATOM 598 C C . PHE A 1 73 ? -7.046 -0.636 -0.115 1.00 98.62 73 PHE A C 1
ATOM 600 O O . PHE A 1 73 ? -6.405 -0.830 -1.141 1.00 98.62 73 PHE A O 1
ATOM 607 N N . ARG A 1 74 ? -8.387 -0.717 -0.116 1.00 98.50 74 ARG A N 1
ATOM 608 C CA . ARG A 1 74 ? -9.147 -1.051 -1.342 1.00 98.50 74 ARG A CA 1
ATOM 609 C C . ARG A 1 74 ? -8.975 -0.032 -2.464 1.00 98.50 74 ARG A C 1
ATOM 611 O O . ARG A 1 74 ? -8.942 -0.423 -3.625 1.00 98.50 74 ARG A O 1
ATOM 618 N N . ARG A 1 75 ? -8.916 1.263 -2.137 1.00 98.25 75 ARG A N 1
ATOM 619 C CA . ARG A 1 75 ? -8.682 2.312 -3.140 1.00 98.25 75 ARG A CA 1
ATOM 620 C C . ARG A 1 75 ? -7.250 2.261 -3.665 1.00 98.25 75 ARG A C 1
ATOM 622 O O . ARG A 1 75 ? -7.088 2.256 -4.875 1.00 98.25 75 ARG A O 1
ATOM 629 N N . ALA A 1 76 ? -6.262 2.110 -2.781 1.00 98.38 76 ALA A N 1
ATOM 630 C CA . ALA A 1 76 ? -4.871 1.931 -3.194 1.00 98.38 76 ALA A CA 1
ATOM 631 C C . ALA A 1 76 ? -4.702 0.705 -4.110 1.00 98.38 76 ALA A C 1
ATOM 633 O O . ALA A 1 76 ? -4.118 0.819 -5.176 1.00 98.38 76 ALA A O 1
ATOM 634 N N . ALA A 1 77 ? -5.316 -0.437 -3.777 1.00 98.31 77 ALA A N 1
ATOM 635 C CA . ALA A 1 77 ? -5.295 -1.624 -4.637 1.00 98.31 77 ALA A CA 1
ATOM 636 C C . ALA A 1 77 ? -5.902 -1.372 -6.030 1.00 98.31 77 ALA A C 1
ATOM 638 O O . ALA A 1 77 ? -5.422 -1.909 -7.023 1.00 98.31 77 ALA A O 1
ATOM 639 N N . ALA A 1 78 ? -6.966 -0.568 -6.123 1.00 97.94 78 ALA A N 1
ATOM 640 C CA . ALA A 1 78 ? -7.568 -0.222 -7.408 1.00 97.94 78 ALA A CA 1
ATOM 641 C C . ALA A 1 78 ? -6.661 0.696 -8.245 1.00 97.94 78 ALA A C 1
ATOM 643 O O . ALA A 1 78 ? -6.594 0.526 -9.463 1.00 97.94 78 ALA A O 1
ATOM 644 N N . ASP A 1 79 ? -5.962 1.633 -7.602 1.00 97.69 79 ASP A N 1
ATOM 645 C CA . ASP A 1 79 ? -4.967 2.486 -8.255 1.00 97.69 79 ASP A CA 1
ATOM 646 C C . ASP A 1 79 ? -3.798 1.627 -8.777 1.00 97.69 79 ASP A C 1
ATOM 648 O O . ASP A 1 79 ? -3.503 1.666 -9.973 1.00 97.69 79 ASP A O 1
ATOM 652 N N . GLU A 1 80 ? -3.245 0.729 -7.950 1.00 97.75 80 GLU A N 1
ATOM 653 C CA . GLU A 1 80 ? -2.166 -0.185 -8.364 1.00 97.75 80 GLU A CA 1
ATOM 654 C C . GLU A 1 80 ? -2.580 -1.140 -9.480 1.00 97.75 80 GLU A C 1
ATOM 656 O O . GLU A 1 80 ? -1.809 -1.426 -10.400 1.00 97.75 80 GLU A O 1
ATOM 661 N N . GLN A 1 81 ? -3.836 -1.587 -9.467 1.00 96.50 81 GLN A N 1
ATOM 662 C CA . GLN A 1 81 ? -4.359 -2.406 -10.547 1.00 96.50 81 GLN A CA 1
ATOM 663 C C . GLN A 1 81 ? -4.357 -1.644 -11.872 1.00 96.50 81 GLN A C 1
ATOM 665 O O . GLN A 1 81 ? -4.128 -2.285 -12.892 1.00 96.50 81 GLN A O 1
ATOM 670 N N . ASN A 1 82 ? -4.580 -0.323 -11.873 1.00 94.75 82 ASN A N 1
ATOM 671 C CA . ASN A 1 82 ? -4.476 0.519 -13.069 1.00 94.75 82 ASN A CA 1
ATOM 672 C C . ASN A 1 82 ? -3.018 0.795 -13.462 1.00 94.75 82 ASN A C 1
ATOM 674 O O . ASN A 1 82 ? -2.733 0.950 -14.647 1.00 94.75 82 ASN A O 1
ATOM 678 N N . HIS A 1 83 ? -2.098 0.855 -12.494 1.00 92.81 83 HIS A N 1
ATOM 679 C CA . HIS A 1 83 ? -0.663 1.013 -12.752 1.00 92.81 83 HIS A CA 1
ATOM 680 C C . HIS A 1 83 ? -0.054 -0.226 -13.428 1.00 92.81 83 HIS A C 1
ATOM 682 O O . HIS A 1 83 ? 0.895 -0.110 -14.204 1.00 92.81 83 HIS A O 1
ATOM 688 N N . ALA A 1 84 ? -0.614 -1.403 -13.146 1.00 86.94 84 ALA A N 1
ATOM 689 C CA . ALA A 1 84 ? -0.157 -2.697 -13.640 1.00 86.94 84 ALA A CA 1
ATOM 690 C C . ALA A 1 84 ? -0.638 -3.080 -15.063 1.00 86.94 84 ALA A C 1
ATOM 692 O O . ALA A 1 84 ? -0.421 -4.229 -15.467 1.00 86.94 84 ALA A O 1
ATOM 693 N N . VAL A 1 85 ? -1.306 -2.181 -15.806 1.00 78.12 85 VAL A N 1
ATOM 694 C CA . VAL A 1 85 ? -1.913 -2.454 -17.138 1.00 78.12 85 VAL A CA 1
ATOM 695 C C . VAL A 1 85 ? -1.263 -1.659 -18.265 1.00 78.12 85 VAL A C 1
ATOM 697 O O . VAL A 1 85 ? -0.898 -0.484 -18.048 1.00 78.12 85 VAL A O 1
#

Radius of gyration: 13.88 Å; chains: 1; bounding box: 33×21×38 Å

pLDDT: mean 94.92, std 5.54, range [60.66, 98.69]

Secondary structure (DSSP, 8-state):
-HHHHHHHHHHHHHHHHHHHHHHSS-------SPPPSSHHHHHHHHHHHHHHHHHHHHHHHHH---HHHHHHHHHHHHHHHHHT-

Sequence (85 aa):
MLEIRQDEIKHFHQFVQIHTLLTGKNPQPQITEECPTLYLNGLEFAIQDAQRSVDFYLEIADEETNQQIKEAFRRAAADEQNHAV